Protein AF-A0A7C7L7L9-F1 (afdb_monomer_lite)

Secondary structure (DSSP, 8-state):
------------------------TTHHHHHHHHHHHHHHHHHT-HHHHHHHHHHHHHHHHHHHHHHHHHHHHHHHHHHHHHHHHHHHH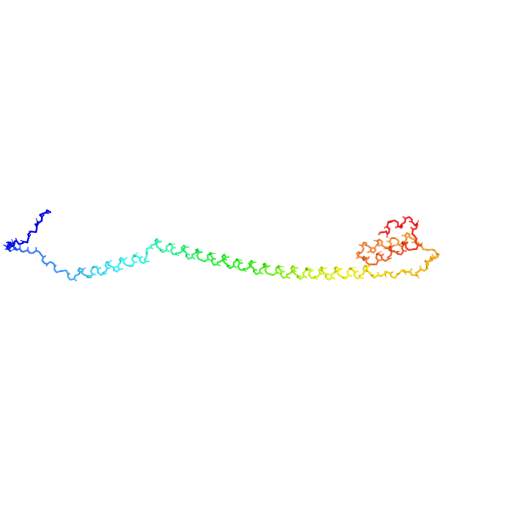HHHHHHHHHHHHHS------------TT--HHHHHHHHHHHHHTT-HHHHHHHHHHHHHH-TTSTTTGGG-

Structure (mmCIF, N/CA/C/O backbone):
data_AF-A0A7C7L7L9-F1
#
_entry.id   AF-A0A7C7L7L9-F1
#
loop_
_atom_site.group_PDB
_atom_site.id
_atom_site.type_symbol
_atom_site.label_atom_id
_atom_site.label_alt_id
_atom_site.label_comp_id
_atom_site.label_asym_id
_atom_site.label_entity_id
_atom_site.label_seq_id
_atom_site.pdbx_PDB_ins_code
_atom_site.Cartn_x
_atom_site.Cartn_y
_atom_site.Cartn_z
_atom_site.occupancy
_atom_site.B_iso_or_equiv
_atom_site.auth_seq_id
_atom_site.auth_comp_id
_atom_site.auth_asym_id
_atom_site.auth_atom_id
_atom_site.pdbx_PDB_model_num
ATOM 1 N N . MET A 1 1 ? 12.713 7.219 87.300 1.00 38.47 1 MET A N 1
ATOM 2 C CA . MET A 1 1 ? 11.966 7.896 88.382 1.00 38.47 1 MET A CA 1
ATOM 3 C C . MET A 1 1 ? 10.582 7.253 88.493 1.00 38.47 1 MET A C 1
ATOM 5 O O . MET A 1 1 ? 9.935 7.125 87.471 1.00 38.47 1 MET A O 1
ATOM 9 N N . ARG A 1 2 ? 10.243 6.767 89.703 1.00 40.06 2 ARG A N 1
ATOM 10 C CA . ARG A 1 2 ? 8.922 6.445 90.321 1.00 40.06 2 ARG A CA 1
ATOM 11 C C . ARG A 1 2 ? 7.762 6.005 89.391 1.00 40.06 2 ARG A C 1
ATOM 13 O O . ARG A 1 2 ? 7.261 6.815 88.633 1.00 40.06 2 ARG A O 1
ATOM 20 N N . ARG A 1 3 ? 7.385 4.714 89.331 1.00 43.69 3 ARG A N 1
ATOM 21 C CA . ARG A 1 3 ? 6.488 3.927 90.235 1.00 43.69 3 ARG A CA 1
ATOM 22 C C . ARG A 1 3 ? 5.077 4.512 90.417 1.00 43.69 3 ARG A C 1
ATOM 24 O O . ARG A 1 3 ? 4.965 5.596 90.974 1.00 43.69 3 ARG A O 1
ATOM 31 N N . GLY A 1 4 ? 4.043 3.706 90.137 1.00 39.69 4 GLY A N 1
ATOM 32 C CA . GLY A 1 4 ? 2.754 3.827 90.832 1.00 39.69 4 GLY A CA 1
ATOM 33 C C . GLY A 1 4 ? 1.516 3.311 90.097 1.00 39.69 4 GLY A C 1
ATOM 34 O O . GLY A 1 4 ? 0.721 4.110 89.627 1.00 39.69 4 GLY A O 1
ATOM 35 N N . TRP A 1 5 ? 1.318 1.992 90.069 1.00 46.06 5 TRP A N 1
ATOM 36 C CA . TRP A 1 5 ? -0.030 1.403 90.055 1.00 46.06 5 TRP A CA 1
ATOM 37 C C . TRP A 1 5 ? -0.625 1.553 91.469 1.00 46.06 5 TRP A C 1
ATOM 39 O O . TRP A 1 5 ? 0.142 1.526 92.438 1.00 46.06 5 TRP A O 1
ATOM 49 N N . PRO A 1 6 ? -1.955 1.672 91.614 1.00 60.16 6 PRO A N 1
ATOM 50 C CA . PRO A 1 6 ? -2.612 0.629 92.399 1.00 60.16 6 PRO A CA 1
ATOM 51 C C . PRO A 1 6 ? -3.957 0.146 91.835 1.00 60.16 6 PRO A C 1
ATOM 53 O O . PRO A 1 6 ? -4.715 0.868 91.191 1.00 60.16 6 PRO A O 1
ATOM 56 N N . LEU A 1 7 ? -4.193 -1.132 92.122 1.00 46.75 7 LEU A N 1
ATOM 57 C CA . LEU A 1 7 ? -5.442 -1.886 92.082 1.00 46.75 7 LEU A CA 1
ATOM 58 C C . LEU A 1 7 ? -6.247 -1.640 93.386 1.00 46.75 7 LEU A C 1
ATOM 60 O O . LEU A 1 7 ? -5.627 -1.305 94.395 1.00 46.75 7 LEU A O 1
ATOM 64 N N . LEU A 1 8 ? -7.547 -2.010 93.371 1.00 47.03 8 LEU A N 1
ATOM 65 C CA . LEU A 1 8 ? -8.400 -2.462 94.512 1.00 47.03 8 LEU A CA 1
ATOM 66 C C . LEU A 1 8 ? -8.997 -1.343 95.420 1.00 47.03 8 LEU A C 1
ATOM 68 O O . LEU A 1 8 ? -8.273 -0.446 95.816 1.00 47.03 8 LEU A O 1
ATOM 72 N N . LEU A 1 9 ? -10.288 -1.272 95.814 1.00 43.84 9 LEU A N 1
ATOM 73 C CA . LEU A 1 9 ? -11.353 -2.266 96.071 1.00 43.84 9 LEU A CA 1
ATOM 74 C C . LEU A 1 9 ? -12.773 -1.632 96.126 1.00 43.84 9 LEU A C 1
ATOM 76 O O . LEU A 1 9 ? -12.952 -0.548 96.667 1.00 43.84 9 LEU A O 1
ATOM 80 N N . LEU A 1 10 ? -13.756 -2.397 95.626 1.00 45.56 10 LEU A N 1
ATOM 81 C CA . LEU A 1 10 ? -15.118 -2.679 96.134 1.00 45.56 10 LEU A CA 1
ATOM 82 C C . LEU A 1 10 ? -15.880 -1.652 97.006 1.00 45.56 10 LEU A C 1
ATOM 84 O O . LEU A 1 10 ? -15.573 -1.467 98.180 1.00 45.56 10 LEU A O 1
ATOM 88 N N . ALA A 1 11 ? -17.052 -1.236 96.509 1.00 45.28 11 ALA A N 1
ATOM 89 C CA . ALA A 1 11 ? -18.251 -1.076 97.334 1.00 45.28 11 ALA A CA 1
ATOM 90 C C . ALA A 1 11 ? -19.481 -1.621 96.586 1.00 45.28 11 ALA A C 1
ATOM 92 O O . ALA A 1 11 ? -19.894 -1.105 95.549 1.00 45.28 11 ALA A O 1
ATOM 93 N N . PHE A 1 12 ? -20.024 -2.712 97.124 1.00 46.25 12 PHE A N 1
ATOM 94 C CA . PHE A 1 12 ? -21.334 -3.272 96.807 1.00 46.25 12 PHE A CA 1
ATOM 95 C C . PHE A 1 12 ? -22.444 -2.287 97.198 1.00 46.25 12 PHE A C 1
ATOM 97 O O . PHE A 1 12 ? -22.417 -1.725 98.290 1.00 46.25 12 PHE A O 1
ATOM 104 N N . GLY A 1 13 ? -23.463 -2.166 96.349 1.00 37.81 13 GLY A N 1
ATOM 105 C CA . GLY A 1 13 ? -24.701 -1.458 96.661 1.00 37.81 13 GLY A CA 1
ATOM 106 C C . GLY A 1 13 ? -25.799 -1.811 95.665 1.00 37.81 13 GLY A C 1
ATOM 107 O O . GLY A 1 13 ? -26.079 -1.049 94.748 1.00 37.81 13 GLY A O 1
ATOM 108 N N . CYS A 1 14 ? -26.395 -2.996 95.823 1.00 52.25 14 CYS A N 1
ATOM 109 C CA . CYS A 1 14 ? -27.650 -3.359 95.169 1.00 52.25 14 CYS A CA 1
ATOM 110 C C . CYS A 1 14 ? -28.791 -2.501 95.730 1.00 52.25 14 CYS A C 1
ATOM 112 O O . CYS A 1 14 ? -29.115 -2.614 96.908 1.00 52.25 14 CYS A O 1
ATOM 114 N N . ALA A 1 15 ? -29.437 -1.713 94.875 1.00 38.84 15 ALA A N 1
ATOM 115 C CA . ALA A 1 15 ? -30.807 -1.255 95.073 1.00 38.84 15 ALA A CA 1
ATOM 116 C C . ALA A 1 15 ? -31.443 -1.016 93.696 1.00 38.84 15 ALA A C 1
ATOM 118 O O . ALA A 1 15 ? -31.410 0.084 93.155 1.00 38.84 15 ALA A O 1
ATOM 119 N N . ALA A 1 16 ? -31.997 -2.077 93.112 1.00 50.47 16 ALA A N 1
ATOM 120 C CA . ALA A 1 16 ? -33.120 -1.934 92.191 1.00 50.47 16 ALA A CA 1
ATOM 121 C C . ALA A 1 16 ? -34.398 -1.839 93.043 1.00 50.47 16 ALA A C 1
ATOM 123 O O . ALA A 1 16 ? -34.473 -2.476 94.099 1.00 50.47 16 ALA A O 1
ATOM 124 N N . PRO A 1 17 ? -35.425 -1.115 92.575 1.00 50.88 17 PRO A N 1
ATOM 125 C CA . PRO A 1 17 ? -36.459 -1.903 91.922 1.00 50.88 17 PRO A CA 1
ATOM 126 C C . PRO A 1 17 ? -37.064 -1.272 90.659 1.00 50.88 17 PRO A C 1
ATOM 128 O O . PRO A 1 17 ? -37.165 -0.061 90.505 1.00 50.88 17 PRO A O 1
ATOM 131 N N . ALA A 1 18 ? -37.573 -2.197 89.845 1.00 38.22 18 ALA A N 1
ATOM 132 C CA . ALA A 1 18 ? -38.740 -2.095 88.975 1.00 38.22 18 ALA A CA 1
ATOM 133 C C . ALA A 1 18 ? -38.600 -1.462 87.575 1.00 38.22 18 ALA A C 1
ATOM 135 O O . ALA A 1 18 ? -38.622 -0.252 87.383 1.00 38.22 18 ALA A O 1
ATOM 136 N N . THR A 1 19 ? -38.718 -2.375 86.598 1.00 42.38 19 THR A N 1
ATOM 137 C CA . THR A 1 19 ? -39.380 -2.237 85.285 1.00 42.38 19 THR A CA 1
ATOM 138 C C . THR A 1 19 ? -38.662 -1.345 84.263 1.00 42.38 19 THR A C 1
ATOM 140 O O . THR A 1 19 ? -38.590 -0.139 84.408 1.00 42.38 19 THR A O 1
ATOM 143 N N . ARG A 1 20 ? -38.136 -1.851 83.146 1.00 40.84 20 ARG A N 1
ATOM 144 C CA . ARG A 1 20 ? -38.710 -2.841 82.232 1.00 40.84 20 ARG A CA 1
ATOM 145 C C . ARG A 1 20 ? -37.598 -3.704 81.636 1.00 40.84 20 ARG A C 1
ATOM 147 O O . ARG A 1 20 ? -36.808 -3.227 80.832 1.00 40.84 20 ARG A O 1
ATOM 154 N N . THR A 1 21 ? -37.598 -4.989 81.954 1.00 43.38 21 THR A N 1
ATOM 155 C CA . THR A 1 21 ? -37.130 -5.997 81.004 1.00 43.38 21 THR A CA 1
ATOM 156 C C . THR A 1 21 ? -38.191 -6.068 79.910 1.00 43.38 21 THR A C 1
ATOM 158 O O . THR A 1 21 ? -39.159 -6.818 80.021 1.00 43.38 21 THR A O 1
ATOM 161 N N . LEU A 1 22 ? -38.077 -5.209 78.896 1.00 42.97 22 LEU A N 1
ATOM 162 C CA . LEU A 1 22 ? -38.626 -5.573 77.600 1.00 42.97 22 LEU A CA 1
ATOM 163 C C . LEU A 1 22 ? -37.699 -6.671 77.099 1.00 42.97 22 LEU A C 1
ATOM 165 O O . 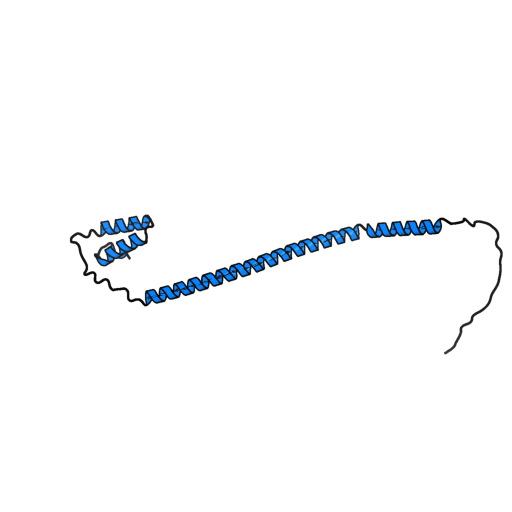LEU A 1 22 ? -36.539 -6.417 76.789 1.00 42.97 22 LEU A O 1
ATOM 169 N N . GLU A 1 23 ? -38.189 -7.904 77.137 1.00 48.56 23 GLU A N 1
ATOM 170 C CA . GLU A 1 23 ? -37.608 -8.975 76.351 1.00 48.56 23 GLU A CA 1
ATOM 171 C C . GLU A 1 23 ? -37.389 -8.439 74.932 1.00 48.56 23 GLU A C 1
ATOM 173 O O . GLU A 1 23 ? -38.330 -7.985 74.279 1.00 48.56 23 GLU A O 1
ATOM 178 N N . GLU A 1 24 ? -36.150 -8.466 74.454 1.00 51.97 24 GLU A N 1
ATOM 179 C CA . GLU A 1 24 ? -35.814 -8.099 73.082 1.00 51.97 24 GLU A CA 1
ATOM 180 C C . GLU A 1 24 ? -35.350 -9.347 72.308 1.00 51.97 24 GLU A C 1
ATOM 182 O O . GLU A 1 24 ? -34.233 -9.391 71.795 1.00 51.97 24 GLU A O 1
ATOM 187 N N . PRO A 1 25 ? -36.202 -10.386 72.154 1.00 54.84 25 PRO A N 1
ATOM 188 C CA . PRO A 1 25 ? -35.900 -11.519 71.277 1.00 54.84 25 PRO A CA 1
ATOM 189 C C . PRO A 1 25 ? -35.775 -11.079 69.805 1.00 54.84 25 PRO A C 1
ATOM 191 O O . PRO A 1 25 ? -35.296 -11.831 68.964 1.00 54.84 25 PRO A O 1
ATOM 194 N N . ASN A 1 26 ? -36.157 -9.833 69.502 1.00 64.31 26 ASN A N 1
ATOM 195 C CA . ASN A 1 26 ? -36.146 -9.238 68.173 1.00 64.31 26 ASN A CA 1
ATOM 196 C C . ASN A 1 26 ? -34.930 -8.353 67.865 1.00 64.31 26 ASN A C 1
ATOM 198 O O . ASN A 1 26 ? -34.795 -7.953 66.714 1.00 64.31 26 ASN A O 1
ATOM 202 N N . LEU A 1 27 ? -34.048 -8.025 68.819 1.00 77.12 27 LEU A N 1
ATOM 203 C CA . LEU A 1 27 ? -32.924 -7.106 68.552 1.00 77.12 27 LEU A CA 1
ATOM 204 C C . LEU A 1 27 ? -31.914 -7.718 67.576 1.00 77.12 27 LEU A C 1
ATOM 206 O O . LEU A 1 27 ? -31.511 -7.080 66.608 1.00 77.12 27 LEU A O 1
ATOM 210 N N . LEU A 1 28 ? -31.558 -8.986 67.802 1.00 75.12 28 LEU A N 1
ATOM 211 C CA . LEU A 1 28 ? -30.661 -9.740 66.927 1.00 75.12 28 LEU A CA 1
ATOM 212 C C . LEU A 1 28 ? -31.276 -9.963 65.544 1.00 75.12 28 LEU A C 1
ATOM 214 O O . LEU A 1 28 ? -30.588 -9.790 64.547 1.00 75.12 28 LEU A O 1
ATOM 218 N N . GLN A 1 29 ? -32.573 -10.277 65.465 1.00 82.56 29 GLN A N 1
ATOM 219 C CA . GLN A 1 29 ? -33.266 -10.372 64.175 1.00 82.56 29 GLN A CA 1
ATOM 220 C C . GLN A 1 29 ? -33.294 -9.033 63.434 1.00 82.56 29 GLN A C 1
ATOM 222 O O . GLN A 1 29 ? -33.138 -9.011 62.216 1.00 82.56 29 GLN A O 1
ATOM 227 N N . ARG A 1 30 ? -33.446 -7.916 64.155 1.00 80.44 30 ARG A N 1
ATOM 228 C CA . ARG A 1 30 ? -33.352 -6.567 63.586 1.00 80.44 30 ARG A CA 1
ATOM 229 C C . ARG A 1 30 ? -31.958 -6.291 63.049 1.00 80.44 30 ARG A C 1
ATOM 231 O O . ARG A 1 30 ? -31.836 -5.932 61.894 1.00 80.44 30 ARG A O 1
ATOM 238 N N . LEU A 1 31 ? -30.926 -6.545 63.850 1.00 82.56 31 LEU A N 1
ATOM 239 C CA . LEU A 1 31 ? -29.528 -6.375 63.458 1.00 82.56 31 LEU A CA 1
ATOM 240 C C . LEU A 1 31 ? -29.162 -7.222 62.240 1.00 82.56 31 LEU A C 1
ATOM 242 O O . LEU A 1 31 ? -28.533 -6.711 61.326 1.00 82.56 31 LEU A O 1
ATOM 246 N N . VAL A 1 32 ? -29.581 -8.489 62.195 1.00 86.75 32 VAL A N 1
ATOM 247 C CA . VAL A 1 32 ? -29.353 -9.360 61.032 1.00 86.75 32 VAL A CA 1
ATOM 248 C C . VAL A 1 32 ? -30.047 -8.797 59.796 1.00 86.75 32 VAL A C 1
ATOM 250 O O . VAL A 1 32 ? -29.427 -8.698 58.744 1.00 86.75 32 VAL A O 1
ATOM 253 N N . ARG A 1 33 ? -31.307 -8.368 59.919 1.00 86.75 33 ARG A N 1
ATOM 254 C CA . ARG A 1 33 ? -32.045 -7.765 58.806 1.00 86.75 33 ARG A CA 1
ATOM 255 C C . ARG A 1 33 ? -31.411 -6.457 58.332 1.00 86.75 33 ARG A C 1
ATOM 257 O O . ARG A 1 33 ? -31.271 -6.264 57.134 1.00 86.75 33 ARG A O 1
ATOM 264 N N . ASP A 1 34 ? -31.020 -5.590 59.257 1.00 83.31 34 ASP A N 1
ATOM 265 C CA . ASP A 1 34 ? -30.414 -4.296 58.955 1.00 83.31 34 ASP A CA 1
ATOM 266 C C . ASP A 1 34 ? -29.020 -4.488 58.320 1.00 83.31 34 ASP A C 1
ATOM 268 O O . ASP A 1 34 ? -28.651 -3.754 57.409 1.00 83.31 34 ASP A O 1
ATOM 272 N N . VAL A 1 35 ? -28.261 -5.515 58.729 1.00 83.06 35 VAL A N 1
ATOM 273 C CA . VAL A 1 35 ? -26.995 -5.910 58.083 1.00 83.06 35 VAL A CA 1
ATOM 274 C C . VAL A 1 35 ? -27.234 -6.439 56.669 1.00 83.06 35 VAL A C 1
ATOM 276 O O . VAL A 1 35 ? -26.512 -6.044 55.754 1.00 83.06 35 VAL A O 1
ATOM 279 N N . GLU A 1 36 ? -28.247 -7.280 56.459 1.00 84.62 36 GLU A N 1
ATOM 280 C CA . GLU A 1 36 ? -28.585 -7.786 55.123 1.00 84.62 36 GLU A CA 1
ATOM 281 C C . GLU A 1 36 ? -29.071 -6.654 54.197 1.00 84.62 36 GLU A C 1
ATOM 283 O O . GLU A 1 36 ? -28.729 -6.608 53.014 1.00 84.62 36 GLU A O 1
ATOM 288 N N . GLU A 1 37 ? -29.800 -5.678 54.743 1.00 82.06 37 GLU A N 1
ATOM 289 C CA . GLU A 1 37 ? -30.245 -4.479 54.028 1.00 82.06 37 GLU A CA 1
ATOM 290 C C . GLU A 1 37 ? -29.075 -3.534 53.696 1.00 82.06 37 GLU A C 1
ATOM 292 O O . GLU A 1 37 ? -29.009 -2.963 52.611 1.00 82.06 37 GLU A O 1
ATOM 297 N N . LEU A 1 38 ? -28.102 -3.386 54.596 1.00 76.25 38 LEU A N 1
ATOM 298 C CA . LEU A 1 38 ? -26.886 -2.616 54.326 1.00 76.25 38 LEU A CA 1
ATOM 299 C C . LEU A 1 38 ? -25.997 -3.294 53.280 1.00 76.25 38 LEU A C 1
ATOM 301 O O . LEU A 1 38 ? -25.419 -2.611 52.438 1.00 76.25 38 LEU A O 1
ATOM 305 N N . LYS A 1 39 ? -25.913 -4.625 53.305 1.00 74.50 39 LYS A N 1
ATOM 306 C CA . LYS A 1 39 ? -25.143 -5.415 52.342 1.00 74.50 39 LYS A CA 1
ATOM 307 C C . LYS A 1 39 ? -25.745 -5.345 50.939 1.00 74.50 39 LYS A C 1
ATOM 309 O O . LYS A 1 39 ? -25.022 -5.099 49.981 1.00 74.50 39 LYS A O 1
ATOM 314 N N . THR A 1 40 ? -27.065 -5.464 50.827 1.00 76.00 40 THR A N 1
ATOM 315 C CA . THR A 1 40 ? -27.780 -5.278 49.552 1.00 76.00 40 THR A CA 1
ATOM 316 C C . THR A 1 40 ? -27.643 -3.848 49.032 1.00 76.00 40 THR A C 1
ATOM 318 O O . THR A 1 40 ? -27.315 -3.661 47.868 1.00 76.00 40 THR A O 1
ATOM 321 N N . ARG A 1 41 ? -27.749 -2.826 49.892 1.00 66.50 41 ARG A N 1
ATOM 322 C CA . ARG A 1 41 ? -27.479 -1.426 49.505 1.00 66.50 41 ARG A CA 1
ATOM 323 C C . ARG A 1 41 ? -26.032 -1.171 49.074 1.00 66.50 41 ARG A C 1
ATOM 325 O O . ARG A 1 41 ? -25.798 -0.273 48.273 1.00 66.50 41 ARG A O 1
ATOM 332 N N . GLN A 1 42 ? -25.070 -1.915 49.617 1.00 65.62 42 GLN A N 1
ATOM 333 C CA . GLN A 1 42 ? -23.663 -1.834 49.223 1.00 65.62 42 GLN A CA 1
ATOM 334 C C . GLN A 1 42 ? -23.416 -2.499 47.861 1.00 65.62 42 GLN A C 1
ATOM 336 O O . GLN A 1 42 ? -22.655 -1.969 47.056 1.00 65.62 42 GLN A O 1
ATOM 341 N N . GLU A 1 43 ? -24.068 -3.631 47.588 1.00 65.62 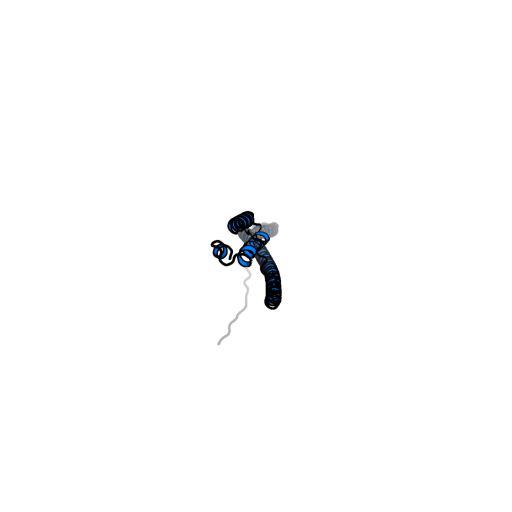43 GLU A N 1
ATOM 342 C CA . GLU A 1 43 ? -24.053 -4.285 46.270 1.00 65.62 43 GLU A CA 1
ATOM 343 C C . GLU A 1 43 ? -24.800 -3.459 45.209 1.00 65.62 43 GLU A C 1
ATOM 345 O O . GLU A 1 43 ? -24.410 -3.441 44.043 1.00 65.62 43 GLU A O 1
ATOM 350 N N . GLU A 1 44 ? -25.828 -2.716 45.618 1.00 71.44 44 GLU A N 1
ATOM 351 C CA . GLU A 1 44 ? -26.601 -1.807 44.771 1.00 71.44 44 GLU A CA 1
ATOM 352 C C . GLU A 1 44 ? -26.064 -0.371 44.754 1.00 71.44 44 GLU A C 1
ATOM 354 O O . GLU A 1 44 ? -26.758 0.509 44.240 1.00 71.44 44 GLU A O 1
ATOM 359 N N . ASP A 1 45 ? -24.860 -0.101 45.283 1.00 83.31 45 ASP A N 1
ATOM 360 C CA . ASP A 1 45 ? -24.312 1.257 45.298 1.00 83.31 45 ASP A CA 1
ATOM 361 C C . ASP A 1 45 ? -24.290 1.806 43.855 1.00 83.31 45 ASP A C 1
ATOM 363 O O . ASP A 1 45 ? -23.492 1.365 43.012 1.00 83.31 45 ASP A O 1
ATOM 367 N N . PRO A 1 46 ? -25.170 2.776 43.532 1.00 80.62 46 PRO A N 1
ATOM 368 C CA . PRO A 1 46 ? -25.353 3.231 42.164 1.00 80.62 46 PRO A CA 1
ATOM 369 C C . PRO A 1 46 ? -24.104 3.946 41.649 1.00 80.62 46 PRO A C 1
ATOM 371 O O . PRO A 1 46 ? -23.932 4.074 40.436 1.00 80.62 46 PRO A O 1
ATOM 374 N N . VAL A 1 47 ? -23.231 4.420 42.543 1.00 85.88 47 VAL A N 1
ATOM 375 C CA . VAL A 1 47 ? -21.946 5.018 42.185 1.00 85.88 47 VAL A CA 1
ATOM 376 C C . VAL A 1 47 ? -20.965 3.928 41.761 1.00 85.88 47 VAL A C 1
ATOM 378 O O . VAL A 1 47 ? -20.374 4.038 40.686 1.00 85.88 47 VAL A O 1
ATOM 381 N N . ALA A 1 48 ? -20.850 2.847 42.538 1.00 84.00 48 ALA A N 1
ATOM 382 C CA . ALA A 1 48 ? -19.987 1.714 42.207 1.00 84.00 48 ALA A CA 1
ATOM 383 C C . ALA A 1 48 ? -20.410 1.044 40.890 1.00 84.00 48 ALA A C 1
ATOM 385 O O . ALA A 1 48 ? -19.575 0.795 40.021 1.00 84.00 48 ALA A O 1
ATOM 386 N N . MET A 1 49 ? -21.714 0.839 40.686 1.00 84.25 49 MET A N 1
ATOM 387 C CA . MET A 1 49 ? -22.244 0.241 39.455 1.00 84.25 49 MET A CA 1
ATOM 388 C C . MET A 1 49 ? -22.005 1.112 38.215 1.00 84.25 49 MET A C 1
ATOM 390 O O . MET A 1 49 ? -21.700 0.590 37.141 1.00 84.25 49 MET A O 1
ATOM 394 N N . ARG A 1 50 ? -22.087 2.442 38.348 1.00 87.69 50 ARG A N 1
ATOM 395 C CA . ARG A 1 50 ? -21.746 3.372 37.257 1.00 87.69 50 ARG A CA 1
ATOM 396 C C . ARG A 1 50 ? -20.266 3.313 36.902 1.00 87.69 50 ARG A C 1
ATOM 398 O O . ARG A 1 50 ? -19.940 3.309 35.718 1.00 87.69 50 ARG A O 1
ATOM 405 N N . GLU A 1 51 ? -19.387 3.243 37.897 1.00 89.75 51 GLU A N 1
ATOM 406 C CA . GLU A 1 51 ? -17.946 3.172 37.649 1.00 89.75 51 GLU A CA 1
ATOM 407 C C . GLU A 1 51 ? -17.554 1.830 37.017 1.00 89.75 51 GLU A C 1
ATOM 409 O O . GLU A 1 51 ? -16.795 1.802 36.052 1.00 89.75 51 GLU A O 1
ATOM 414 N N . ILE A 1 52 ? -18.153 0.721 37.464 1.00 87.38 52 ILE A N 1
ATOM 415 C CA . ILE A 1 52 ? -17.979 -0.596 36.834 1.00 87.38 52 ILE A CA 1
ATOM 416 C C . ILE A 1 52 ? -18.445 -0.564 35.372 1.00 87.38 52 ILE A C 1
ATOM 418 O O . ILE A 1 52 ? -17.724 -1.036 34.492 1.00 87.38 52 ILE A O 1
ATOM 422 N N . ALA A 1 53 ? -19.612 0.021 35.085 1.00 89.88 53 ALA A N 1
ATOM 423 C CA . ALA A 1 53 ? -20.105 0.160 33.715 1.00 89.88 53 ALA A CA 1
ATOM 424 C C . ALA A 1 53 ? -19.169 1.018 32.845 1.00 89.88 53 ALA A C 1
ATOM 426 O O . ALA A 1 53 ? -18.912 0.678 31.688 1.00 89.88 53 ALA A O 1
ATOM 427 N N . ARG A 1 54 ? -18.612 2.099 33.407 1.00 95.56 54 ARG A N 1
ATOM 428 C CA . ARG A 1 54 ? -17.624 2.949 32.731 1.00 95.56 54 ARG A CA 1
ATOM 429 C C . ARG A 1 54 ? -16.349 2.175 32.402 1.00 95.56 54 ARG A C 1
ATOM 431 O O . ARG A 1 54 ? -15.884 2.236 31.268 1.00 95.56 54 ARG A O 1
ATOM 438 N N . LEU A 1 55 ? -15.812 1.431 33.368 1.00 94.81 55 LEU A N 1
ATOM 439 C CA . LEU A 1 55 ? -14.608 0.621 33.190 1.00 94.81 55 LEU A CA 1
ATOM 440 C C . LEU A 1 55 ? -14.819 -0.489 32.156 1.00 94.81 55 LEU A C 1
ATOM 442 O O . LEU A 1 55 ? -13.933 -0.736 31.345 1.00 94.81 55 LEU A O 1
ATOM 446 N N . TRP A 1 56 ? -15.996 -1.118 32.123 1.00 93.50 56 TRP A N 1
ATOM 447 C CA . TRP A 1 56 ? -16.342 -2.079 31.074 1.00 93.50 56 TRP A CA 1
ATOM 448 C C . TRP A 1 56 ? -16.355 -1.444 29.686 1.00 93.50 56 TRP A C 1
ATOM 450 O O . TRP A 1 56 ? -15.743 -1.983 28.765 1.00 93.50 56 TRP A O 1
ATOM 460 N N . ALA A 1 57 ? -16.977 -0.271 29.546 1.00 95.75 57 ALA A N 1
ATOM 461 C CA . ALA A 1 57 ? -16.967 0.467 28.287 1.00 95.75 57 ALA A CA 1
ATOM 462 C C . ALA A 1 57 ? -15.538 0.854 27.862 1.00 95.75 57 ALA A C 1
ATOM 464 O O . ALA A 1 57 ? -15.192 0.766 26.683 1.00 95.75 57 ALA A O 1
ATOM 465 N N . GLU A 1 58 ? -14.686 1.233 28.815 1.00 95.38 58 GLU A N 1
ATOM 466 C CA . GLU A 1 58 ? -13.280 1.542 28.563 1.00 95.38 58 GLU A CA 1
ATOM 467 C C . GLU A 1 58 ? -12.502 0.295 28.115 1.00 95.38 58 GLU A C 1
ATOM 469 O O . GLU A 1 58 ? -11.816 0.343 27.094 1.00 95.38 58 GLU A O 1
ATOM 474 N N . VAL A 1 59 ? -12.683 -0.847 28.784 1.00 96.44 59 VAL A N 1
ATOM 475 C CA . VAL A 1 59 ? -12.088 -2.137 28.394 1.00 96.44 59 VAL A CA 1
ATOM 476 C C . VAL A 1 59 ? -12.522 -2.555 26.992 1.00 96.44 59 VAL A C 1
ATOM 478 O O . VAL A 1 59 ? -11.684 -2.977 26.193 1.00 96.44 59 VAL A O 1
ATOM 481 N N . ASP A 1 60 ? -13.802 -2.424 26.659 1.00 96.38 60 ASP A N 1
ATOM 482 C CA . ASP A 1 60 ? -14.302 -2.764 25.327 1.00 96.38 60 ASP A CA 1
ATOM 483 C C . ASP A 1 60 ? -13.752 -1.809 24.262 1.00 96.38 60 ASP A C 1
ATOM 485 O O . ASP A 1 60 ? -13.356 -2.245 23.176 1.00 96.38 60 ASP A O 1
ATOM 489 N N . SER A 1 61 ? -13.611 -0.523 24.595 1.00 95.88 61 SER A N 1
ATOM 490 C CA . SER A 1 61 ? -12.957 0.449 23.718 1.00 95.88 61 SER A CA 1
ATOM 491 C C . SER A 1 61 ? -11.477 0.115 23.489 1.00 95.88 61 SER A C 1
ATOM 493 O O . SER A 1 61 ? -11.001 0.188 22.355 1.00 95.88 61 SER A O 1
ATOM 495 N N . LEU A 1 62 ? -10.757 -0.319 24.529 1.00 95.75 62 LEU A N 1
ATOM 496 C CA . LEU A 1 62 ? -9.349 -0.704 24.449 1.00 95.75 62 LEU A CA 1
ATOM 497 C C . LEU A 1 62 ? -9.169 -1.986 23.634 1.00 95.75 62 LEU A C 1
ATOM 499 O O . LEU A 1 62 ? -8.268 -2.058 22.799 1.00 95.75 62 LEU A O 1
ATOM 503 N N . LYS A 1 63 ? -10.057 -2.973 23.794 1.00 93.81 63 LYS A N 1
ATOM 504 C CA . LYS A 1 63 ? -10.079 -4.177 22.947 1.00 93.81 63 LYS A CA 1
ATOM 505 C C . LYS A 1 63 ? -10.318 -3.825 21.481 1.00 93.81 63 LYS A C 1
ATOM 507 O O . LYS A 1 63 ? -9.627 -4.349 20.607 1.00 93.81 63 LYS A O 1
ATOM 512 N N . ALA A 1 64 ? -11.252 -2.915 21.201 1.00 95.06 64 ALA A N 1
ATOM 513 C CA . ALA A 1 64 ? -11.510 -2.448 19.843 1.00 95.06 64 ALA A CA 1
ATOM 514 C C . ALA A 1 64 ? -10.292 -1.718 19.249 1.00 95.06 64 ALA A C 1
ATOM 516 O O . ALA A 1 64 ? -9.943 -1.946 18.090 1.00 95.06 64 ALA A O 1
ATOM 517 N N . GLN A 1 65 ? -9.604 -0.885 20.036 1.00 94.88 65 GLN A N 1
ATOM 518 C CA . GLN A 1 65 ? -8.353 -0.245 19.617 1.00 94.88 65 GLN A CA 1
ATOM 519 C C . GLN A 1 65 ? -7.250 -1.276 19.347 1.00 94.88 65 GLN A C 1
ATOM 521 O O . GLN A 1 65 ? -6.597 -1.210 18.309 1.00 94.88 65 GLN A O 1
ATOM 526 N N . GLN A 1 66 ? -7.083 -2.274 20.216 1.00 94.69 66 GLN A N 1
ATOM 527 C CA . GLN A 1 66 ? -6.101 -3.341 20.024 1.00 94.69 66 GLN A CA 1
ATOM 528 C C . GLN A 1 66 ? -6.368 -4.145 18.743 1.00 94.69 66 GLN A C 1
ATOM 530 O O . GLN A 1 66 ? -5.430 -4.470 18.016 1.00 94.69 66 GLN A O 1
ATOM 535 N N . ALA A 1 67 ? -7.634 -4.437 18.435 1.00 95.12 67 ALA A N 1
ATOM 536 C CA . ALA A 1 67 ? -8.007 -5.101 17.189 1.00 95.12 67 ALA A CA 1
ATOM 537 C C . ALA A 1 67 ? -7.634 -4.261 15.955 1.00 95.12 67 ALA A C 1
ATOM 539 O O . ALA A 1 67 ? -7.108 -4.802 14.984 1.00 95.12 67 ALA A O 1
ATOM 540 N N . ARG A 1 68 ? -7.828 -2.934 16.012 1.00 96.19 68 ARG A N 1
ATOM 541 C CA . ARG A 1 68 ? -7.403 -2.017 14.940 1.00 96.19 68 ARG A CA 1
ATOM 542 C C . ARG A 1 68 ? -5.888 -2.015 14.752 1.00 96.19 68 ARG A C 1
ATOM 544 O O . ARG A 1 68 ? -5.435 -2.082 13.617 1.00 96.19 68 ARG A O 1
ATOM 551 N N . PHE A 1 69 ? -5.111 -1.987 15.835 1.00 95.56 69 PHE A N 1
ATOM 552 C CA . PHE A 1 69 ? -3.649 -2.055 15.738 1.00 95.56 69 PHE A CA 1
ATOM 553 C C . PHE A 1 69 ? -3.174 -3.355 15.086 1.00 95.56 69 PHE A C 1
ATOM 555 O O . PHE A 1 69 ? -2.334 -3.306 14.195 1.00 95.56 69 PHE A O 1
ATOM 562 N N . ARG A 1 70 ? -3.764 -4.500 15.449 1.00 95.44 70 ARG A N 1
ATOM 563 C CA . ARG A 1 70 ? -3.441 -5.786 14.807 1.00 95.44 70 ARG A CA 1
ATOM 564 C C . ARG A 1 70 ? -3.758 -5.787 13.311 1.00 95.44 70 ARG A C 1
ATOM 566 O O . ARG A 1 70 ? -2.941 -6.251 12.526 1.00 95.44 70 ARG A O 1
ATOM 573 N N . ALA A 1 71 ? -4.900 -5.226 12.915 1.00 96.62 71 ALA A N 1
ATOM 574 C CA . ALA A 1 71 ? -5.256 -5.105 11.502 1.00 96.62 71 ALA A CA 1
ATOM 575 C C . ALA A 1 71 ? -4.253 -4.229 10.727 1.00 96.62 71 ALA A C 1
ATOM 577 O O . ALA A 1 71 ? -3.850 -4.587 9.624 1.00 96.62 71 ALA A O 1
ATOM 578 N N . ILE A 1 72 ? -3.797 -3.121 11.324 1.00 96.50 72 ILE A N 1
ATOM 579 C CA . ILE A 1 72 ? -2.771 -2.252 10.727 1.00 96.50 72 ILE A CA 1
ATOM 580 C C . ILE A 1 72 ? -1.430 -2.989 10.598 1.00 96.50 72 ILE A C 1
ATOM 582 O O . ILE A 1 72 ? -0.761 -2.863 9.577 1.00 96.50 72 ILE A O 1
ATOM 586 N N . GLU A 1 73 ? -1.022 -3.771 11.599 1.00 95.69 73 GLU A N 1
ATOM 587 C CA . GLU A 1 73 ? 0.207 -4.572 11.519 1.00 95.69 73 GLU A CA 1
ATOM 588 C C . GLU A 1 73 ? 0.143 -5.616 10.393 1.00 95.69 73 GLU A C 1
ATOM 590 O O . GLU A 1 73 ? 1.123 -5.820 9.674 1.00 95.69 73 GLU A O 1
ATOM 595 N N . GLU A 1 74 ? -1.007 -6.267 10.209 1.00 96.00 74 GLU A N 1
ATOM 596 C CA . GLU A 1 74 ? -1.234 -7.192 9.094 1.00 96.00 74 GLU A CA 1
ATOM 597 C C . GLU A 1 74 ? -1.191 -6.473 7.740 1.00 96.00 74 GLU A C 1
ATOM 599 O O . GLU A 1 74 ? -0.560 -6.961 6.799 1.00 96.00 74 GLU A O 1
ATOM 604 N N . GLU A 1 75 ? -1.785 -5.283 7.645 1.00 96.06 75 GLU A N 1
ATOM 605 C CA . GLU A 1 75 ? -1.722 -4.444 6.449 1.00 96.06 75 GLU A CA 1
ATOM 606 C C . GLU A 1 75 ? -0.281 -4.028 6.126 1.00 96.06 75 GLU A C 1
ATOM 608 O O . GLU A 1 75 ? 0.160 -4.181 4.987 1.00 96.06 75 GLU A O 1
ATOM 613 N N . GLN A 1 76 ? 0.499 -3.601 7.123 1.00 95.62 76 GLN A N 1
ATOM 614 C CA . GLN A 1 76 ? 1.915 -3.268 6.942 1.00 95.62 76 GLN A CA 1
ATOM 615 C C . GLN A 1 76 ? 2.730 -4.463 6.441 1.00 95.62 76 GLN A C 1
ATOM 617 O O . GLN A 1 76 ? 3.576 -4.300 5.560 1.00 95.62 76 GLN A O 1
ATOM 622 N N . ARG A 1 77 ? 2.465 -5.675 6.948 1.00 96.44 77 ARG A N 1
ATOM 623 C CA . ARG A 1 77 ? 3.109 -6.900 6.443 1.00 96.44 77 ARG A CA 1
ATOM 624 C C . ARG A 1 77 ? 2.730 -7.178 4.991 1.00 96.44 77 ARG A C 1
ATOM 626 O O . ARG A 1 77 ? 3.603 -7.501 4.189 1.00 96.44 77 ARG A O 1
ATOM 633 N N . ASN A 1 78 ? 1.456 -7.024 4.639 1.00 97.19 78 ASN A N 1
ATOM 634 C CA . ASN A 1 78 ? 0.986 -7.217 3.268 1.00 97.19 78 ASN A CA 1
ATOM 635 C C . ASN A 1 78 ? 1.616 -6.209 2.302 1.00 97.19 78 ASN A C 1
ATOM 637 O O . ASN A 1 78 ? 2.098 -6.608 1.243 1.00 97.19 78 ASN A O 1
ATOM 641 N N . ILE A 1 79 ? 1.681 -4.932 2.687 1.00 96.31 79 ILE A N 1
ATOM 642 C CA . ILE A 1 79 ? 2.364 -3.888 1.915 1.00 96.31 79 ILE A CA 1
ATOM 643 C C . ILE A 1 79 ? 3.849 -4.229 1.772 1.00 96.31 79 ILE A C 1
ATOM 645 O O . ILE A 1 79 ? 4.376 -4.181 0.665 1.00 96.31 79 ILE A O 1
ATOM 649 N N . GLY A 1 80 ? 4.518 -4.640 2.853 1.00 96.56 80 GLY A N 1
ATOM 650 C CA . GLY A 1 80 ? 5.919 -5.065 2.809 1.00 96.56 80 GLY A CA 1
ATOM 651 C C . GLY A 1 80 ? 6.161 -6.197 1.804 1.00 96.56 80 GLY A C 1
ATOM 652 O O . GLY A 1 80 ? 7.081 -6.116 0.992 1.00 96.56 80 GLY A O 1
ATOM 653 N N . ASN A 1 81 ? 5.288 -7.208 1.788 1.00 96.75 81 ASN A N 1
ATOM 654 C CA . ASN A 1 81 ? 5.353 -8.310 0.825 1.00 96.75 81 ASN A CA 1
ATOM 655 C C . ASN A 1 81 ? 5.136 -7.835 -0.623 1.00 96.75 81 ASN A C 1
ATOM 657 O O . ASN A 1 81 ? 5.826 -8.294 -1.533 1.00 96.75 81 ASN A O 1
ATOM 661 N N . GLN A 1 82 ? 4.198 -6.909 -0.850 1.00 95.75 82 GLN A N 1
ATOM 662 C CA . GLN A 1 82 ? 3.947 -6.331 -2.174 1.00 95.75 82 GLN A CA 1
ATOM 663 C C . GLN A 1 82 ? 5.131 -5.497 -2.669 1.00 95.75 82 GLN A C 1
ATOM 665 O O . GLN A 1 82 ? 5.516 -5.618 -3.830 1.00 95.75 82 GLN A O 1
ATOM 670 N N . VAL A 1 83 ? 5.731 -4.687 -1.796 1.00 97.19 83 VAL A N 1
ATOM 671 C CA . VAL A 1 83 ? 6.917 -3.886 -2.119 1.00 97.19 83 VAL A CA 1
ATOM 672 C C . VAL A 1 83 ? 8.092 -4.792 -2.474 1.00 97.19 83 VAL A C 1
ATOM 674 O O . VAL A 1 83 ? 8.725 -4.567 -3.499 1.00 97.19 83 VAL A O 1
ATOM 677 N N . ALA A 1 84 ? 8.338 -5.855 -1.702 1.00 96.88 84 ALA A N 1
ATOM 678 C CA . ALA A 1 84 ? 9.393 -6.821 -2.012 1.00 96.88 84 ALA A CA 1
ATOM 679 C C . ALA A 1 84 ? 9.174 -7.509 -3.373 1.00 96.88 84 ALA A C 1
ATOM 681 O O . ALA A 1 84 ? 10.115 -7.688 -4.144 1.00 96.88 84 ALA A O 1
ATOM 682 N N . LEU A 1 85 ? 7.925 -7.858 -3.699 1.00 97.44 85 LEU A N 1
ATOM 683 C CA . LEU A 1 85 ? 7.581 -8.428 -5.001 1.00 97.44 85 LEU A CA 1
ATOM 684 C C . LEU A 1 85 ? 7.814 -7.432 -6.149 1.00 97.44 85 LEU A C 1
ATOM 686 O O . LEU A 1 85 ? 8.289 -7.826 -7.215 1.00 97.44 85 LEU A O 1
ATOM 690 N N . LEU A 1 86 ? 7.455 -6.162 -5.955 1.00 96.56 86 LEU A N 1
ATOM 691 C CA . LEU A 1 86 ? 7.677 -5.109 -6.947 1.00 96.56 86 LEU A CA 1
ATOM 692 C C . LEU A 1 86 ? 9.170 -4.842 -7.156 1.00 96.56 86 LEU A C 1
ATOM 694 O O . LEU A 1 86 ? 9.596 -4.728 -8.300 1.00 96.56 86 LEU A O 1
ATOM 698 N N . ASP A 1 87 ? 9.958 -4.809 -6.084 1.00 97.00 87 ASP A N 1
ATOM 699 C CA . ASP A 1 87 ? 11.411 -4.625 -6.141 1.00 97.00 87 ASP A CA 1
ATOM 700 C C . ASP A 1 87 ? 12.083 -5.729 -6.977 1.00 97.00 87 ASP A C 1
ATOM 702 O O . ASP A 1 87 ? 12.833 -5.464 -7.916 1.00 97.00 87 ASP A O 1
ATOM 706 N N . ASP A 1 88 ? 11.693 -6.983 -6.746 1.00 97.50 88 ASP A N 1
ATOM 707 C CA . ASP A 1 88 ? 12.153 -8.140 -7.517 1.00 97.50 88 ASP A CA 1
ATOM 708 C C . ASP A 1 88 ? 11.700 -8.092 -8.998 1.00 97.50 88 ASP A C 1
ATOM 710 O O . ASP A 1 88 ? 12.437 -8.475 -9.913 1.00 97.50 88 ASP A O 1
ATOM 714 N N . GLN A 1 89 ? 10.501 -7.571 -9.285 1.00 96.50 89 GLN A N 1
ATOM 715 C CA . GLN A 1 89 ? 10.063 -7.323 -10.665 1.00 96.50 89 GLN A CA 1
ATOM 716 C C . GLN A 1 89 ? 10.890 -6.235 -11.356 1.00 96.50 89 GLN A C 1
ATOM 718 O O . GLN A 1 89 ? 11.259 -6.416 -12.520 1.00 96.50 89 GLN A O 1
ATOM 723 N N . VAL A 1 90 ? 11.196 -5.139 -10.658 1.00 96.62 90 VAL A N 1
ATOM 724 C CA . VAL A 1 90 ? 12.035 -4.053 -11.179 1.00 96.62 90 VAL A CA 1
ATOM 725 C C . VAL A 1 90 ? 13.441 -4.571 -11.461 1.00 96.62 90 VAL A C 1
ATOM 727 O O . VAL A 1 90 ? 13.918 -4.414 -12.583 1.00 96.62 90 VAL A O 1
ATOM 730 N N . ALA A 1 91 ? 14.055 -5.300 -10.527 1.00 95.94 91 ALA A N 1
ATOM 731 C CA . ALA A 1 91 ? 15.377 -5.896 -10.719 1.00 95.94 91 ALA A CA 1
ATOM 732 C C . ALA A 1 91 ? 15.426 -6.826 -11.948 1.00 95.94 91 ALA A C 1
ATOM 734 O O . ALA A 1 91 ? 16.352 -6.759 -12.763 1.00 95.94 91 ALA A O 1
ATOM 735 N N . ARG A 1 92 ? 14.397 -7.665 -12.145 1.00 94.88 92 ARG A N 1
ATOM 736 C CA . ARG A 1 92 ? 14.277 -8.503 -13.351 1.00 94.88 92 ARG A CA 1
ATOM 737 C C . ARG A 1 92 ? 14.128 -7.691 -14.632 1.00 94.88 92 ARG A C 1
ATOM 739 O O . ARG A 1 92 ? 14.683 -8.077 -15.663 1.00 94.88 92 ARG A O 1
ATOM 746 N N . LEU A 1 93 ? 13.347 -6.614 -14.598 1.00 95.12 93 LEU A N 1
ATOM 747 C CA . LEU A 1 93 ? 13.146 -5.750 -15.757 1.00 95.12 93 LEU A CA 1
ATOM 748 C C . LEU A 1 93 ? 14.446 -5.037 -16.128 1.00 95.12 93 LEU A C 1
ATOM 750 O O . LEU A 1 93 ? 14.818 -5.036 -17.299 1.00 95.12 93 LEU A O 1
ATOM 754 N N . GLU A 1 94 ? 15.165 -4.508 -15.142 1.00 93.75 94 GLU A N 1
ATOM 755 C CA . GLU A 1 94 ? 16.474 -3.886 -15.331 1.00 93.75 94 GLU A CA 1
ATOM 756 C C . GLU A 1 94 ? 17.485 -4.865 -15.929 1.00 93.75 94 GLU A C 1
ATOM 758 O O . GLU A 1 94 ? 18.186 -4.531 -16.884 1.00 93.75 94 GLU A O 1
ATOM 763 N N . GLU A 1 95 ? 17.534 -6.098 -15.427 1.00 93.00 95 GLU A N 1
ATOM 764 C CA . GLU A 1 95 ? 18.395 -7.146 -15.975 1.00 93.00 95 GLU A CA 1
ATOM 765 C C . GLU A 1 95 ? 18.019 -7.481 -17.426 1.00 93.00 95 GLU A C 1
ATOM 767 O O . GLU A 1 95 ? 18.881 -7.604 -18.300 1.00 93.00 95 GLU A O 1
ATOM 772 N N . ARG A 1 96 ? 16.720 -7.563 -17.731 1.00 92.06 96 ARG A N 1
ATOM 773 C CA . ARG A 1 96 ? 16.236 -7.770 -19.100 1.00 92.06 96 ARG A CA 1
ATOM 774 C C . ARG A 1 96 ? 16.602 -6.597 -20.010 1.00 92.06 96 ARG A C 1
ATOM 776 O O . ARG A 1 96 ? 17.026 -6.829 -21.139 1.00 92.06 96 ARG A O 1
ATOM 783 N N . MET A 1 97 ? 16.495 -5.361 -19.529 1.00 89.25 97 MET A N 1
ATOM 784 C CA . MET A 1 97 ? 16.915 -4.169 -20.266 1.00 89.25 97 MET A CA 1
ATOM 785 C C . MET A 1 97 ? 18.421 -4.166 -20.524 1.00 89.25 97 MET A C 1
ATOM 787 O O . MET A 1 97 ? 18.830 -3.907 -21.651 1.00 89.25 97 MET A O 1
ATOM 791 N N . LYS A 1 98 ? 19.250 -4.521 -19.534 1.00 88.75 98 LYS A N 1
ATOM 792 C C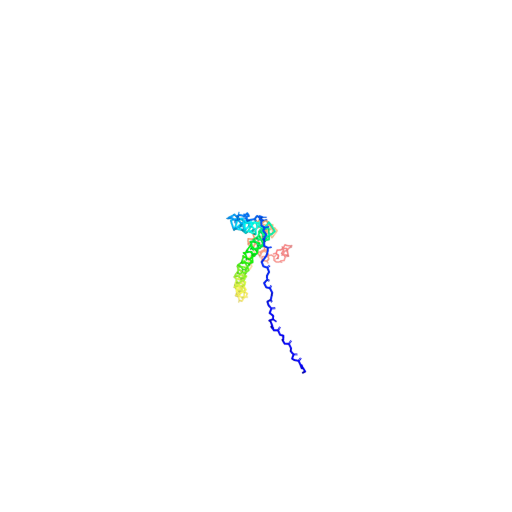A . LYS A 1 98 ? 20.707 -4.653 -19.707 1.00 88.75 98 LYS A CA 1
ATOM 793 C C . LYS A 1 98 ? 21.057 -5.689 -20.771 1.00 88.75 98 LYS A C 1
ATOM 795 O O . LYS A 1 98 ? 21.902 -5.426 -21.624 1.00 88.75 98 LYS A O 1
ATOM 800 N N . ARG A 1 99 ? 20.377 -6.839 -20.776 1.00 86.06 99 ARG A N 1
ATOM 801 C CA . ARG A 1 99 ? 20.565 -7.878 -21.805 1.00 86.06 99 ARG A CA 1
ATOM 802 C C . ARG A 1 99 ? 20.174 -7.396 -23.197 1.00 86.06 99 ARG A C 1
ATOM 804 O O . ARG A 1 99 ? 20.904 -7.655 -24.147 1.00 86.06 99 ARG A O 1
ATOM 811 N N . LEU A 1 100 ? 19.055 -6.682 -23.312 1.00 80.38 100 LEU A N 1
ATOM 812 C CA . LEU A 1 100 ? 18.609 -6.108 -24.583 1.00 80.38 100 LEU A CA 1
ATOM 813 C C . LEU A 1 100 ? 19.547 -4.997 -25.072 1.00 80.38 100 LEU A C 1
ATOM 815 O O . LEU A 1 100 ? 19.849 -4.946 -26.258 1.00 80.38 100 LEU A O 1
ATOM 819 N N . ALA A 1 101 ? 20.059 -4.155 -24.174 1.00 79.12 101 ALA A N 1
ATOM 820 C CA . ALA A 1 101 ? 21.022 -3.108 -24.508 1.00 79.12 101 ALA A CA 1
ATOM 821 C C . ALA A 1 101 ? 22.398 -3.673 -24.911 1.00 79.12 101 ALA A C 1
ATOM 823 O O . ALA A 1 101 ? 23.084 -3.090 -25.746 1.00 79.12 101 ALA A O 1
ATOM 824 N N . GLY A 1 102 ? 22.801 -4.809 -24.332 1.00 68.75 102 GLY A N 1
ATOM 825 C CA . GLY A 1 102 ? 24.036 -5.517 -24.680 1.00 68.75 102 GLY A CA 1
ATOM 826 C C . GLY A 1 102 ? 23.935 -6.382 -25.941 1.00 68.75 102 GLY A C 1
AT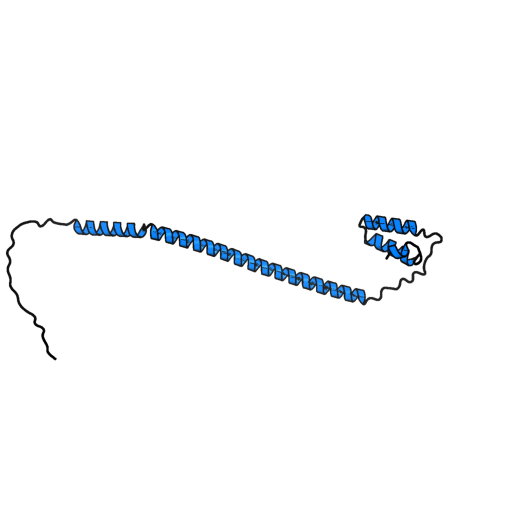OM 827 O O . GLY A 1 102 ? 24.963 -6.799 -26.477 1.00 68.75 102 GLY A O 1
ATOM 828 N N . MET A 1 103 ? 22.725 -6.654 -26.439 1.00 65.69 103 MET A N 1
ATOM 829 C CA . MET A 1 103 ? 22.543 -7.327 -27.720 1.00 65.69 103 MET A CA 1
ATOM 830 C C . MET A 1 103 ? 22.857 -6.340 -28.850 1.00 65.69 103 MET A C 1
ATOM 832 O O . MET A 1 103 ? 22.205 -5.298 -28.950 1.00 65.69 103 MET A O 1
ATOM 836 N N . PRO A 1 104 ? 23.822 -6.643 -29.741 1.00 57.84 104 PRO A N 1
ATOM 837 C CA . PRO A 1 104 ? 23.991 -5.851 -30.942 1.00 57.84 104 PRO A CA 1
ATOM 838 C C . PRO A 1 104 ? 22.690 -5.957 -31.731 1.00 57.84 104 PRO A C 1
ATOM 840 O O . PRO A 1 104 ? 22.333 -7.036 -32.208 1.00 57.84 104 PRO A O 1
ATOM 843 N N . SER A 1 105 ? 21.971 -4.839 -31.847 1.00 57.94 105 SER A N 1
ATOM 844 C CA . SER A 1 105 ? 20.845 -4.750 -32.770 1.00 57.94 105 SER A CA 1
ATOM 845 C C . SER A 1 105 ? 21.362 -5.206 -34.134 1.00 57.94 105 SER A C 1
ATOM 847 O O . SER A 1 105 ? 22.363 -4.644 -34.602 1.00 57.94 105 SER A O 1
ATOM 849 N N . PRO A 1 106 ? 20.778 -6.249 -34.755 1.00 58.47 106 PRO A N 1
ATOM 850 C CA . PRO A 1 106 ? 21.194 -6.651 -36.083 1.00 58.47 106 PRO A CA 1
ATOM 851 C C . PRO A 1 106 ? 21.006 -5.426 -36.964 1.00 58.47 106 PRO A C 1
ATOM 853 O O . PRO A 1 106 ? 19.879 -4.986 -37.178 1.00 58.47 106 PRO A O 1
ATOM 856 N N . LYS A 1 107 ? 22.120 -4.825 -37.412 1.00 52.19 107 LYS A N 1
ATOM 857 C CA . LYS A 1 107 ? 22.074 -3.728 -38.377 1.00 52.19 107 LYS A CA 1
ATOM 858 C C . LYS A 1 107 ? 21.199 -4.239 -39.514 1.00 52.19 107 LYS A C 1
ATOM 860 O O . LYS A 1 107 ? 21.577 -5.265 -40.094 1.00 52.19 107 LYS A O 1
ATOM 865 N N . PRO A 1 108 ? 20.055 -3.603 -39.815 1.00 51.03 108 PRO A N 1
ATOM 866 C CA . PRO A 1 108 ? 19.261 -4.038 -40.937 1.00 51.03 108 PRO A CA 1
ATOM 867 C C . PRO A 1 108 ? 20.167 -3.922 -42.159 1.00 51.03 108 PRO A C 1
ATOM 869 O O . PRO A 1 108 ? 20.492 -2.827 -42.610 1.00 51.03 108 PRO A O 1
ATOM 872 N N . LYS A 1 109 ? 20.621 -5.062 -42.694 1.00 49.78 109 LYS A N 1
ATOM 873 C CA . LYS A 1 109 ? 21.168 -5.145 -44.050 1.00 49.78 109 LYS A CA 1
ATOM 874 C C . LYS A 1 109 ? 19.989 -5.067 -45.013 1.00 49.78 109 LYS A C 1
ATOM 876 O O . LYS A 1 109 ? 19.767 -5.959 -45.819 1.00 49.78 109 LYS A O 1
ATOM 881 N N . VAL A 1 110 ? 19.201 -4.009 -44.891 1.00 50.34 110 VAL A N 1
ATOM 882 C CA . VAL A 1 110 ? 18.254 -3.626 -45.917 1.00 50.34 110 VAL A CA 1
ATOM 883 C C . 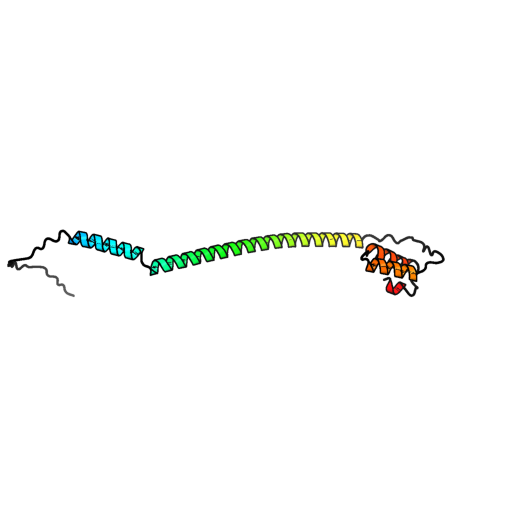VAL A 1 110 ? 19.038 -2.627 -46.741 1.00 50.34 110 VAL A C 1
ATOM 885 O O . VAL A 1 110 ? 19.190 -1.466 -46.366 1.00 50.34 110 VAL A O 1
ATOM 888 N N . ALA A 1 111 ? 19.639 -3.110 -47.831 1.00 51.47 111 ALA A N 1
ATOM 889 C CA . ALA A 1 111 ? 19.956 -2.218 -48.934 1.00 51.47 111 ALA A CA 1
ATOM 890 C C . ALA A 1 111 ? 18.679 -1.415 -49.182 1.00 51.47 111 ALA A C 1
ATOM 892 O O . ALA A 1 111 ? 17.639 -2.038 -49.376 1.00 51.47 111 ALA A O 1
ATOM 893 N N . ALA A 1 112 ? 18.746 -0.087 -49.042 1.00 53.38 112 ALA A N 1
ATOM 894 C CA . ALA A 1 112 ? 17.583 0.787 -49.097 1.00 53.38 112 ALA A CA 1
ATOM 895 C C . ALA A 1 112 ? 16.779 0.468 -50.360 1.00 53.38 112 ALA A C 1
ATOM 897 O O . ALA A 1 112 ? 17.133 0.888 -51.463 1.00 53.38 112 ALA A O 1
ATOM 898 N N . PHE A 1 113 ? 15.725 -0.329 -50.201 1.00 53.12 113 PHE A N 1
ATOM 899 C CA . PHE A 1 113 ? 14.759 -0.545 -51.248 1.00 53.12 113 PHE A CA 1
ATOM 900 C C . PHE A 1 113 ? 14.011 0.774 -51.331 1.00 53.12 113 PHE A C 1
ATOM 902 O O . PHE A 1 113 ? 13.214 1.112 -50.464 1.00 53.12 113 PHE A O 1
ATOM 909 N N . ARG A 1 114 ? 14.380 1.579 -52.324 1.00 55.59 114 ARG A N 1
ATOM 910 C CA . ARG A 1 114 ? 13.647 2.781 -52.695 1.00 55.59 114 ARG A CA 1
ATOM 911 C C . ARG A 1 114 ? 12.714 2.367 -53.822 1.00 55.59 114 ARG A C 1
ATOM 913 O O . ARG A 1 114 ? 13.162 2.365 -54.972 1.00 55.59 114 ARG A O 1
ATOM 920 N N . PRO A 1 115 ? 11.464 1.963 -53.537 1.00 59.53 115 PRO A N 1
ATOM 921 C CA . PRO A 1 115 ? 10.501 1.805 -54.607 1.00 59.53 115 PRO A CA 1
ATOM 922 C C . PRO A 1 115 ? 10.393 3.161 -55.307 1.00 59.53 115 PRO A C 1
ATOM 924 O O . PRO A 1 115 ? 10.251 4.202 -54.659 1.00 59.53 115 PRO A O 1
ATOM 927 N N . ALA A 1 116 ? 10.541 3.166 -56.630 1.00 56.16 116 ALA A N 1
ATOM 928 C CA . ALA A 1 116 ? 10.278 4.359 -57.415 1.00 56.16 116 ALA A CA 1
ATOM 929 C C . ALA A 1 116 ? 8.810 4.752 -57.170 1.00 56.16 116 ALA A C 1
ATOM 931 O O . ALA A 1 116 ? 7.912 4.018 -57.570 1.00 56.16 116 ALA A O 1
ATOM 932 N N . GLY A 1 117 ? 8.583 5.855 -56.447 1.00 66.94 117 GLY A N 1
ATOM 933 C CA . GLY A 1 117 ? 7.243 6.311 -56.055 1.00 66.94 117 GLY A CA 1
ATOM 934 C C . GLY A 1 117 ? 6.857 6.103 -54.585 1.00 66.94 117 GLY A C 1
ATOM 935 O O . GLY A 1 117 ? 5.671 5.989 -54.296 1.00 66.94 117 GLY A O 1
ATOM 936 N N . TYR A 1 118 ? 7.805 6.037 -53.639 1.00 76.69 118 TYR A N 1
ATOM 937 C CA . TYR A 1 118 ? 7.451 6.084 -52.211 1.00 76.69 118 TYR A CA 1
ATOM 938 C C . TYR A 1 118 ? 6.821 7.438 -51.834 1.00 76.69 118 TYR A C 1
ATOM 940 O O . TYR A 1 118 ? 7.516 8.435 -51.619 1.00 76.69 118 TYR A O 1
ATOM 948 N N . GLU A 1 119 ? 5.495 7.464 -51.731 1.00 87.19 119 GLU A N 1
ATOM 949 C CA . GLU A 1 119 ? 4.709 8.653 -51.397 1.00 87.19 119 GLU A CA 1
ATOM 950 C C . GLU A 1 119 ? 4.764 8.956 -49.895 1.00 87.19 119 GLU A C 1
ATOM 952 O O . GLU A 1 119 ? 3.876 8.591 -49.119 1.00 87.19 119 GLU A O 1
ATOM 957 N N . THR A 1 120 ? 5.817 9.661 -49.480 1.00 88.12 120 THR A N 1
ATOM 958 C CA . THR A 1 120 ? 6.140 9.900 -48.063 1.00 88.12 120 THR A CA 1
ATOM 959 C C . THR A 1 120 ? 5.033 10.632 -47.298 1.00 88.12 120 THR A C 1
ATOM 961 O O . THR A 1 120 ? 4.831 10.391 -46.113 1.00 88.12 120 THR A O 1
ATOM 964 N N . GLU A 1 121 ? 4.276 11.504 -47.971 1.00 91.00 121 GLU A N 1
ATOM 965 C CA . GLU A 1 121 ? 3.133 12.191 -47.360 1.00 91.00 121 GLU A CA 1
ATOM 966 C C . GLU A 1 121 ? 1.985 11.231 -47.021 1.00 91.00 121 GLU A C 1
ATOM 968 O O . GLU A 1 121 ? 1.359 11.362 -45.969 1.00 91.00 121 GLU A O 1
ATOM 973 N N . SER A 1 122 ? 1.713 10.256 -47.893 1.00 90.81 122 SER A N 1
ATOM 974 C CA . SER A 1 122 ? 0.661 9.263 -47.658 1.00 90.81 122 SER A CA 1
ATOM 975 C C . SER A 1 122 ? 1.035 8.315 -46.517 1.00 90.81 122 SER A C 1
ATOM 977 O O . SER A 1 122 ? 0.218 8.098 -45.623 1.00 90.81 122 SER A O 1
ATOM 979 N N . ALA A 1 123 ? 2.291 7.856 -46.488 1.00 91.44 123 ALA A N 1
ATOM 980 C CA . ALA A 1 123 ? 2.829 7.015 -45.425 1.00 91.44 123 ALA A CA 1
ATOM 981 C C . ALA A 1 123 ? 2.784 7.730 -44.066 1.00 91.44 123 ALA A C 1
ATOM 983 O O . ALA A 1 123 ? 2.323 7.164 -43.080 1.00 91.44 123 ALA A O 1
ATOM 984 N N . TYR A 1 124 ? 3.160 9.014 -44.023 1.00 94.00 124 TYR A N 1
ATOM 985 C CA . TYR A 1 124 ? 3.094 9.810 -42.796 1.00 94.00 124 TYR A CA 1
ATOM 986 C C . TYR A 1 124 ? 1.657 9.962 -42.273 1.00 94.00 124 TYR A C 1
ATOM 988 O O . TYR A 1 124 ? 1.404 9.865 -41.072 1.00 94.00 124 TYR A O 1
ATOM 996 N N . ARG A 1 125 ? 0.685 10.183 -43.168 1.00 95.94 125 ARG A N 1
ATOM 997 C CA . ARG A 1 125 ? -0.733 10.280 -42.785 1.00 95.94 125 ARG A CA 1
ATOM 998 C C . ARG A 1 125 ? -1.288 8.952 -42.266 1.00 95.94 125 ARG A C 1
ATOM 1000 O O . ARG A 1 125 ? -2.071 8.986 -41.318 1.00 95.94 125 ARG A O 1
ATOM 1007 N N . ALA A 1 126 ? -0.890 7.826 -42.860 1.00 94.94 126 ALA A N 1
ATOM 1008 C CA . ALA A 1 126 ? -1.263 6.490 -42.395 1.00 94.94 126 ALA A CA 1
ATOM 1009 C C . ALA A 1 126 ? -0.710 6.217 -40.984 1.00 94.94 126 ALA A C 1
ATOM 1011 O O . ALA A 1 126 ? -1.492 5.951 -40.070 1.00 94.94 126 ALA A O 1
ATOM 1012 N N . ALA A 1 127 ? 0.581 6.484 -40.766 1.00 95.19 127 ALA A N 1
ATOM 1013 C CA . ALA A 1 127 ? 1.221 6.340 -39.458 1.00 95.19 127 ALA A CA 1
ATOM 1014 C C . ALA A 1 127 ? 0.537 7.196 -38.381 1.00 95.19 127 ALA A C 1
ATOM 1016 O O . ALA A 1 127 ? 0.267 6.748 -37.263 1.00 95.19 127 ALA A O 1
ATOM 1017 N N . LEU A 1 128 ? 0.162 8.431 -38.731 1.00 96.69 128 LEU A N 1
ATOM 1018 C CA . LEU A 1 128 ? -0.569 9.320 -37.831 1.00 96.69 128 LEU A CA 1
ATOM 1019 C C . LEU A 1 128 ? -1.989 8.815 -37.524 1.00 96.69 128 LEU A C 1
ATOM 1021 O O . LEU A 1 128 ? -2.500 9.032 -36.421 1.00 96.69 128 LEU A O 1
ATOM 1025 N N . GLN A 1 129 ? -2.648 8.161 -38.482 1.00 97.31 129 GLN A N 1
ATOM 1026 C CA . GLN A 1 129 ? -3.955 7.544 -38.275 1.00 97.31 129 GLN A CA 1
ATOM 1027 C C . GLN A 1 129 ? -3.857 6.375 -37.292 1.00 97.31 129 GLN A C 1
ATOM 1029 O O . GLN A 1 129 ? -4.663 6.310 -36.360 1.00 97.31 129 GLN A O 1
ATOM 1034 N N . ASP A 1 130 ? -2.864 5.502 -37.442 1.00 96.44 130 ASP A N 1
ATOM 1035 C CA . ASP A 1 130 ? -2.674 4.372 -36.534 1.00 96.44 130 ASP A CA 1
ATOM 1036 C C . ASP A 1 130 ? -2.217 4.815 -35.139 1.00 96.44 130 ASP A C 1
ATOM 1038 O O . ASP A 1 130 ? -2.709 4.290 -34.133 1.00 96.44 130 ASP A O 1
ATOM 1042 N N . TYR A 1 131 ? -1.417 5.882 -35.048 1.00 96.12 131 TYR A N 1
ATOM 1043 C CA . TYR A 1 131 ? -1.107 6.539 -33.777 1.00 96.12 131 TYR A CA 1
ATOM 1044 C C . TYR A 1 131 ? -2.379 7.036 -33.070 1.00 96.12 131 TYR A C 1
ATOM 1046 O O . TYR A 1 131 ? -2.606 6.748 -31.892 1.00 96.12 131 TYR A O 1
ATOM 1054 N N . ARG A 1 132 ? -3.262 7.737 -33.796 1.00 97.00 132 ARG A N 1
ATOM 1055 C CA . ARG A 1 132 ? -4.549 8.227 -33.262 1.00 97.00 132 ARG A CA 1
ATOM 1056 C C . ARG A 1 132 ? -5.496 7.091 -32.880 1.00 97.00 132 ARG A C 1
ATOM 1058 O O . ARG A 1 132 ? -6.265 7.235 -31.931 1.00 97.00 132 ARG A O 1
ATOM 1065 N N . ALA A 1 133 ? -5.416 5.961 -33.578 1.00 97.06 133 ALA A N 1
ATOM 1066 C CA . ALA A 1 133 ? -6.148 4.739 -33.262 1.00 97.06 133 ALA A CA 1
ATOM 1067 C C . ALA A 1 133 ? -5.539 3.939 -32.092 1.00 97.06 133 ALA A C 1
ATOM 1069 O O . ALA A 1 133 ? -6.050 2.869 -31.765 1.00 97.06 133 ALA A O 1
ATOM 1070 N N . LYS A 1 134 ? -4.482 4.451 -31.443 1.00 96.50 134 LYS A N 1
ATOM 1071 C CA . LYS A 1 134 ? -3.743 3.804 -30.344 1.00 96.50 134 LYS A CA 1
ATOM 1072 C C . LYS A 1 134 ? -3.049 2.491 -30.737 1.00 96.50 134 LYS A C 1
ATOM 1074 O O . LYS A 1 134 ? -2.716 1.689 -29.868 1.00 96.50 134 LYS A O 1
ATOM 1079 N N . LYS A 1 135 ? -2.798 2.269 -32.030 1.00 97.19 135 LYS A N 1
ATOM 1080 C CA . LYS A 1 135 ? -2.010 1.134 -32.531 1.00 97.19 135 LYS A CA 1
ATOM 1081 C C . LYS A 1 135 ? -0.529 1.506 -32.565 1.00 97.19 135 LYS A C 1
ATOM 1083 O O . LYS A 1 135 ? 0.059 1.689 -33.628 1.00 97.19 135 LYS A O 1
ATOM 1088 N N . TYR A 1 136 ? 0.063 1.670 -31.387 1.00 94.94 136 TYR A N 1
ATOM 1089 C CA . TYR A 1 136 ? 1.396 2.263 -31.267 1.00 94.94 136 TYR A CA 1
ATOM 1090 C C . TYR A 1 136 ? 2.488 1.440 -31.958 1.00 94.94 136 TYR A C 1
ATOM 1092 O O . TYR A 1 136 ? 3.305 2.022 -32.661 1.00 94.94 136 TYR A O 1
ATOM 1100 N N . ASP A 1 137 ? 2.459 0.110 -31.850 1.00 90.75 137 ASP A N 1
ATOM 1101 C CA . ASP A 1 137 ? 3.464 -0.753 -32.490 1.00 90.75 137 ASP A CA 1
ATOM 1102 C C . ASP A 1 137 ? 3.454 -0.622 -34.021 1.00 90.75 137 ASP A C 1
ATOM 1104 O O . ASP A 1 137 ? 4.507 -0.572 -34.655 1.00 90.75 137 ASP A O 1
ATOM 1108 N N . GLN A 1 138 ? 2.260 -0.515 -34.612 1.00 90.69 138 GLN A N 1
ATOM 1109 C CA . GLN A 1 138 ? 2.100 -0.348 -36.054 1.00 90.69 138 GLN A CA 1
ATOM 1110 C C . GLN A 1 138 ? 2.553 1.051 -36.497 1.00 90.69 138 GLN A C 1
ATOM 1112 O O . GLN A 1 138 ? 3.351 1.173 -37.423 1.00 90.69 138 GLN A O 1
ATOM 1117 N N . ALA A 1 139 ? 2.131 2.093 -35.774 1.00 94.81 139 ALA A N 1
ATOM 1118 C CA . ALA A 1 139 ? 2.530 3.469 -36.057 1.00 94.81 139 ALA A CA 1
ATOM 1119 C C . ALA A 1 139 ? 4.054 3.668 -35.962 1.00 94.81 139 ALA A C 1
ATOM 1121 O O . ALA A 1 139 ? 4.644 4.319 -36.819 1.00 94.81 139 ALA A O 1
ATOM 1122 N N . ILE A 1 140 ? 4.708 3.075 -34.956 1.00 93.25 140 ILE A N 1
ATOM 1123 C CA . ILE A 1 140 ? 6.171 3.117 -34.799 1.00 93.25 140 ILE A CA 1
ATOM 1124 C C . ILE A 1 140 ? 6.863 2.461 -35.999 1.00 93.25 140 ILE A C 1
ATOM 1126 O O . ILE A 1 140 ? 7.853 2.999 -36.500 1.00 93.25 140 ILE A O 1
ATOM 1130 N N . GLY A 1 141 ? 6.349 1.323 -36.477 1.00 91.75 141 GLY A N 1
ATOM 1131 C CA . GLY A 1 141 ? 6.869 0.658 -37.672 1.00 91.75 141 GLY A CA 1
ATOM 1132 C C . GLY A 1 141 ? 6.787 1.547 -38.916 1.00 91.75 141 GLY A C 1
ATOM 1133 O O . GLY A 1 141 ? 7.785 1.722 -39.612 1.00 91.75 141 GLY A O 1
ATOM 1134 N N . GLU A 1 142 ? 5.630 2.167 -39.146 1.00 93.00 142 GLU A N 1
ATOM 1135 C CA . GLU A 1 142 ? 5.376 3.027 -40.309 1.00 93.00 142 GLU A CA 1
ATOM 1136 C C . GLU A 1 142 ? 6.197 4.332 -40.269 1.00 93.00 142 GLU A C 1
ATOM 1138 O O . GLU A 1 142 ? 6.764 4.747 -41.282 1.00 93.00 142 GLU A O 1
ATOM 1143 N N . PHE A 1 143 ? 6.359 4.955 -39.096 1.00 95.00 143 PHE A N 1
ATOM 1144 C CA . PHE A 1 143 ? 7.261 6.103 -38.936 1.00 95.00 143 PHE A CA 1
ATOM 1145 C C . PHE A 1 143 ? 8.734 5.721 -39.151 1.00 95.00 143 PHE A C 1
ATOM 1147 O O . PHE A 1 143 ? 9.469 6.428 -39.845 1.00 95.00 143 PHE A O 1
ATOM 1154 N N . SER A 1 144 ? 9.156 4.559 -38.644 1.00 93.31 144 SER A N 1
ATOM 1155 C CA . SER A 1 144 ? 10.518 4.044 -38.848 1.00 93.31 144 SER A CA 1
ATOM 1156 C C . SER A 1 144 ? 10.821 3.776 -40.327 1.00 93.31 144 SER A C 1
ATOM 1158 O O . SER A 1 144 ? 11.945 3.994 -40.783 1.00 93.31 144 SER A O 1
ATOM 1160 N N . GLU A 1 145 ? 9.823 3.343 -41.101 1.00 90.62 145 GLU A N 1
ATOM 1161 C CA . GLU A 1 145 ? 9.948 3.138 -42.545 1.00 90.62 145 GLU A CA 1
ATOM 1162 C C . GLU A 1 145 ? 10.178 4.460 -43.298 1.00 90.62 145 GLU A C 1
ATOM 1164 O O . GLU A 1 145 ? 11.049 4.535 -44.169 1.00 90.62 145 GLU A O 1
ATOM 1169 N N . ILE A 1 146 ? 9.483 5.538 -42.913 1.00 90.75 146 ILE A N 1
ATOM 1170 C CA . ILE A 1 146 ? 9.703 6.886 -43.467 1.00 90.75 146 ILE A CA 1
ATOM 1171 C C . ILE A 1 146 ? 11.146 7.344 -43.239 1.00 90.75 146 ILE A C 1
ATOM 1173 O O . ILE A 1 146 ? 11.791 7.822 -44.178 1.00 90.75 146 ILE A O 1
ATOM 1177 N N . LEU A 1 147 ? 11.672 7.157 -42.026 1.00 90.50 147 LEU A N 1
ATOM 1178 C CA . LEU A 1 147 ? 13.052 7.507 -41.682 1.00 90.50 147 LEU A CA 1
ATOM 1179 C C . LEU A 1 147 ? 14.081 6.666 -42.453 1.00 90.50 147 LEU A C 1
ATOM 1181 O O . LEU A 1 147 ? 15.144 7.169 -42.814 1.00 90.50 147 LEU A O 1
ATOM 1185 N N . ALA A 1 148 ? 13.768 5.402 -42.743 1.00 87.31 148 ALA A N 1
ATOM 1186 C CA . ALA A 1 148 ? 14.660 4.508 -43.477 1.00 87.31 148 ALA A CA 1
ATOM 1187 C C . ALA A 1 148 ? 14.688 4.795 -44.990 1.00 87.31 148 ALA A C 1
ATOM 1189 O O . ALA A 1 148 ? 15.758 4.785 -45.607 1.00 87.31 148 ALA A O 1
ATOM 1190 N N . ILE A 1 149 ? 13.526 5.046 -45.603 1.00 86.31 149 ILE A N 1
ATOM 1191 C CA . ILE A 1 149 ? 13.390 5.201 -47.060 1.00 86.31 149 ILE A CA 1
ATOM 1192 C C . ILE A 1 149 ? 13.631 6.652 -47.497 1.00 86.31 149 ILE A C 1
ATOM 1194 O O . ILE A 1 149 ? 14.299 6.890 -48.511 1.00 86.31 149 ILE A O 1
ATOM 1198 N N . ALA A 1 150 ? 13.122 7.624 -46.730 1.00 86.44 150 ALA A N 1
ATOM 1199 C CA . ALA A 1 150 ? 13.089 9.042 -47.088 1.00 86.44 150 ALA A CA 1
ATOM 1200 C C . ALA A 1 150 ? 13.592 9.970 -45.952 1.00 86.44 150 ALA A C 1
ATOM 1202 O O . ALA A 1 150 ? 12.882 10.906 -45.564 1.00 86.44 150 ALA A O 1
ATOM 1203 N N . PRO A 1 151 ? 14.838 9.788 -45.462 1.00 84.75 151 PRO A N 1
ATOM 1204 C CA . PRO A 1 151 ? 15.379 10.518 -44.307 1.00 84.75 151 PRO A CA 1
ATOM 1205 C C . PRO A 1 151 ? 15.517 12.035 -44.508 1.00 84.75 151 PRO A C 1
ATOM 1207 O O . PRO A 1 151 ? 15.609 12.770 -43.538 1.00 84.75 151 PRO A O 1
ATOM 1210 N N . GLY A 1 152 ? 15.562 12.512 -45.756 1.00 85.06 152 GLY A N 1
ATOM 1211 C CA . GLY A 1 152 ? 15.628 13.942 -46.089 1.00 85.06 152 GLY A CA 1
ATOM 1212 C C . GLY A 1 152 ? 14.282 14.549 -46.486 1.00 85.06 152 GLY A C 1
ATOM 1213 O O . GLY A 1 152 ? 14.245 15.642 -47.046 1.00 85.06 152 GLY A O 1
ATOM 1214 N N . SER A 1 153 ? 13.178 13.819 -46.305 1.00 86.69 153 SER A N 1
ATOM 1215 C CA . SER A 1 153 ? 11.853 14.346 -46.627 1.00 86.69 153 SER A CA 1
ATOM 1216 C C . SER A 1 153 ? 11.413 15.392 -45.602 1.00 86.69 153 SER A C 1
ATOM 1218 O O . SER A 1 153 ? 11.763 15.312 -44.428 1.00 86.69 153 SER A O 1
ATOM 1220 N N . LYS A 1 154 ? 10.538 16.318 -46.015 1.00 90.75 154 LYS A N 1
ATOM 1221 C CA . LYS A 1 154 ? 9.887 17.296 -45.117 1.00 90.75 154 LYS A CA 1
ATOM 1222 C C . LYS A 1 154 ? 9.088 16.662 -43.960 1.00 90.75 154 LYS A C 1
ATOM 1224 O O . LYS A 1 154 ? 8.626 17.377 -43.080 1.00 90.75 154 LYS A O 1
ATOM 1229 N N . TRP A 1 155 ? 8.864 15.346 -44.004 1.00 88.69 155 TRP A N 1
ATOM 1230 C CA . TRP A 1 155 ? 8.117 14.579 -43.007 1.00 88.69 155 TRP A CA 1
ATOM 1231 C C . TRP A 1 155 ? 9.021 13.757 -42.082 1.00 88.69 155 TRP A C 1
ATOM 1233 O O . TRP A 1 155 ? 8.524 13.251 -41.084 1.00 88.69 155 TRP A O 1
ATOM 1243 N N . ALA A 1 156 ? 10.315 13.626 -42.394 1.00 85.88 156 ALA A N 1
ATOM 1244 C CA . ALA A 1 156 ? 11.247 12.806 -41.626 1.00 85.88 156 ALA A CA 1
ATOM 1245 C C . ALA A 1 156 ? 11.441 13.343 -40.202 1.00 85.88 156 ALA A C 1
ATOM 1247 O O . ALA A 1 156 ? 11.342 12.574 -39.256 1.00 85.88 156 ALA A O 1
ATOM 1248 N N . ASP A 1 157 ? 11.616 14.655 -40.034 1.00 87.81 157 ASP A N 1
ATOM 1249 C CA . ASP A 1 157 ? 11.802 15.263 -38.706 1.00 87.81 157 ASP A CA 1
ATOM 1250 C C . ASP A 1 157 ? 10.594 15.038 -37.783 1.00 87.81 157 ASP A C 1
ATOM 1252 O O . ASP A 1 157 ? 10.752 14.860 -36.582 1.00 87.81 157 ASP A O 1
ATOM 1256 N N . ASN A 1 158 ? 9.384 14.992 -38.350 1.00 89.62 158 ASN A N 1
ATOM 1257 C CA . ASN A 1 158 ? 8.157 14.729 -37.595 1.00 89.62 158 ASN A CA 1
ATOM 1258 C C . ASN A 1 158 ? 7.877 13.230 -37.387 1.00 89.62 158 ASN A C 1
ATOM 1260 O O . ASN A 1 158 ? 6.917 12.886 -36.703 1.00 89.62 158 ASN A O 1
ATOM 1264 N N . ALA A 1 159 ? 8.649 12.350 -38.027 1.00 88.06 159 ALA A N 1
ATOM 1265 C CA . ALA A 1 159 ? 8.532 10.898 -37.920 1.00 88.06 159 ALA A CA 1
ATOM 1266 C C . ALA A 1 159 ? 9.533 10.290 -36.915 1.00 88.06 159 ALA A C 1
ATOM 1268 O O . ALA A 1 159 ? 9.605 9.067 -36.813 1.00 88.06 159 ALA A O 1
ATOM 1269 N N . GLN A 1 160 ? 10.319 11.119 -36.216 1.00 82.88 160 GLN A N 1
ATOM 1270 C CA . GLN A 1 160 ? 11.212 10.721 -35.116 1.00 82.88 160 GLN A CA 1
ATOM 1271 C C . GLN A 1 160 ? 10.448 10.563 -33.801 1.00 82.88 160 GLN A C 1
ATOM 1273 O O . GLN A 1 160 ? 10.797 9.624 -33.050 1.00 82.88 160 GLN A O 1
#

Foldseek 3Di:
DDDDDDDDDDDDDDDDDDDDPPPPPPPVVVVVVVVVVVVVCVVPVVVVVVVVVVVVVVVVVVVVVVVVVVVVVVVVVVVVVVVVVVVVVVVVVVVVVVVVVPDDDPPPPPPQPQDPDPPLVVLLVVLVVCVVVVVPVVSLVSLVNCCRNPVPDPCNVVSD

Sequence (160 aa):
MRRGWPLLLLAFGCAAPATRTLEEPNLLQRLVRDVEELKTRQEEDPVAMREIARLWAEVDSLKAQQARFRAIEEEQRNIGNQVALLDDQVARLEERMKRLAGMPSPKPKVAAFRPAGYETESAYRAALQDYRAKKYDQAIGEFSEILAIAPGSKWADNAQ

Radius of gyration: 52.36 Å; chains: 1; bounding box: 63×29×155 Å

pLDDT: mean 79.63, std 19.11, range [37.81, 97.5]